Protein AF-A0A4C1WFG1-F1 (afdb_monomer_lite)

Organism: Eumeta variegata (NCBI:txid151549)

Secondary structure (DSSP, 8-state):
-HHHHHTT--TT-TTGGGS---HHHHHHHHHHHHHHHHHHHHHTHHHHT----HHHH-TTS----S-HHHHHHHHHHHH-HHHHHHHTT-HHHHTT-THHHHH-HHHHHHHHHH-----GGGSSS-----GGG-

Sequence (134 aa):
MKQNISRREFSQFPNLSQVECIDEYIHTYSQHLSALHDDFKTRFKDILTMDTPPWIINPFDETEVANVVLQEELLELSTNEELKVKFRKGYQTFWLQAEIPEKYPGLWEIARKFSIAFPRHTLSKGVLVPLQTF

Radius of gyration: 21.08 Å; chains: 1; bounding box: 49×27×56 Å

pLDDT: mean 78.12, std 17.23, range [31.72, 94.81]

Structure (mmCIF, N/CA/C/O backbone):
data_AF-A0A4C1WFG1-F1
#
_entry.id   AF-A0A4C1WFG1-F1
#
loop_
_atom_site.group_PDB
_atom_site.id
_atom_site.type_symbol
_atom_site.label_atom_id
_atom_site.label_alt_id
_atom_site.label_comp_id
_atom_site.label_asym_id
_atom_site.label_entity_id
_atom_site.label_seq_id
_atom_site.pdbx_PDB_ins_code
_atom_site.Cartn_x
_atom_site.Cartn_y
_atom_site.Cartn_z
_atom_site.occupancy
_atom_site.B_iso_or_equiv
_atom_site.auth_seq_id
_atom_site.auth_comp_id
_atom_site.auth_asym_id
_atom_site.auth_atom_id
_atom_site.pdbx_PDB_model_num
ATOM 1 N N . MET A 1 1 ? 18.632 3.763 -16.286 1.00 58.91 1 MET A N 1
ATOM 2 C CA . MET A 1 1 ? 18.880 2.642 -17.224 1.00 58.91 1 MET A CA 1
ATOM 3 C C . MET A 1 1 ? 19.520 3.106 -18.539 1.00 58.91 1 MET A C 1
ATOM 5 O O . MET A 1 1 ? 20.640 2.698 -18.809 1.00 58.91 1 MET A O 1
ATOM 9 N N . LYS A 1 2 ? 18.893 4.013 -19.309 1.00 62.69 2 LYS A N 1
ATOM 10 C CA . LYS A 1 2 ? 19.434 4.547 -20.582 1.00 62.69 2 LYS A CA 1
ATOM 11 C C . LYS A 1 2 ? 20.857 5.126 -20.483 1.00 62.69 2 LYS A C 1
ATOM 13 O O . LYS A 1 2 ? 21.706 4.777 -21.291 1.00 62.69 2 LYS A O 1
ATOM 18 N N . GLN A 1 3 ? 21.135 5.962 -19.476 1.00 64.88 3 GLN A N 1
ATOM 19 C CA . GLN A 1 3 ? 22.464 6.571 -19.303 1.00 64.88 3 GLN A CA 1
ATOM 20 C C . GLN A 1 3 ? 23.573 5.537 -19.054 1.00 64.88 3 GLN A C 1
ATOM 22 O O . GLN A 1 3 ? 24.681 5.715 -19.546 1.00 64.88 3 GLN A O 1
ATOM 27 N N . ASN A 1 4 ? 23.264 4.449 -18.348 1.00 68.44 4 ASN A N 1
ATOM 28 C CA . ASN A 1 4 ? 24.234 3.409 -18.008 1.00 68.44 4 ASN A CA 1
ATOM 29 C C . ASN A 1 4 ? 24.595 2.594 -19.259 1.00 68.44 4 ASN A C 1
ATOM 31 O O . ASN A 1 4 ? 25.768 2.399 -19.551 1.00 68.44 4 ASN A O 1
ATOM 35 N N . ILE A 1 5 ? 23.599 2.225 -20.072 1.00 69.25 5 ILE A N 1
ATOM 36 C CA . ILE A 1 5 ? 23.814 1.520 -21.347 1.00 69.25 5 ILE A CA 1
ATOM 37 C C . ILE A 1 5 ? 24.631 2.383 -22.323 1.00 69.25 5 ILE A C 1
ATOM 39 O O . ILE A 1 5 ? 25.581 1.891 -22.926 1.00 69.25 5 ILE A O 1
ATOM 43 N N . SER A 1 6 ? 24.334 3.684 -22.426 1.00 67.44 6 SER A N 1
ATOM 44 C CA . SER A 1 6 ? 25.120 4.615 -23.253 1.00 67.44 6 SER A CA 1
ATOM 45 C C . SER A 1 6 ? 26.566 4.794 -22.771 1.00 67.44 6 SER A C 1
ATOM 47 O O . SER A 1 6 ? 27.433 5.129 -23.570 1.00 67.44 6 SER A O 1
ATOM 49 N N . ARG A 1 7 ? 26.838 4.562 -21.481 1.00 74.44 7 ARG A N 1
ATOM 50 C CA . ARG A 1 7 ? 28.185 4.576 -20.881 1.00 74.44 7 ARG A CA 1
ATOM 51 C C . ARG A 1 7 ? 28.873 3.206 -20.894 1.00 74.44 7 ARG A C 1
ATOM 53 O O . ARG A 1 7 ? 29.963 3.083 -20.348 1.00 74.44 7 ARG A O 1
ATOM 60 N N . ARG A 1 8 ? 28.256 2.186 -21.509 1.00 70.88 8 ARG A N 1
ATOM 61 C CA . ARG A 1 8 ? 28.699 0.776 -21.482 1.00 70.88 8 ARG A CA 1
ATOM 62 C C . ARG A 1 8 ? 28.783 0.182 -20.065 1.00 70.88 8 ARG A C 1
ATOM 64 O O . ARG A 1 8 ? 29.514 -0.770 -19.808 1.00 70.88 8 ARG A O 1
ATOM 71 N N . GLU A 1 9 ? 27.995 0.719 -19.138 1.00 74.56 9 GLU A N 1
ATOM 72 C CA . GLU A 1 9 ? 27.847 0.211 -17.777 1.00 74.56 9 GLU A CA 1
ATOM 73 C C . GLU A 1 9 ? 26.749 -0.866 -17.747 1.00 74.56 9 GLU A C 1
ATOM 75 O O . GLU A 1 9 ? 25.562 -0.587 -17.556 1.00 74.56 9 GLU A O 1
ATOM 80 N N . PHE A 1 10 ? 27.152 -2.123 -17.945 1.00 74.12 10 PHE A N 1
ATOM 81 C CA . PHE A 1 10 ? 26.246 -3.276 -18.054 1.00 74.12 10 PHE A CA 1
ATOM 82 C C . PHE A 1 10 ? 26.077 -4.069 -16.750 1.00 74.12 10 PHE A C 1
ATOM 84 O O . PHE A 1 10 ? 25.686 -5.231 -16.784 1.00 74.12 10 PHE A O 1
ATOM 91 N N . SER A 1 11 ? 26.334 -3.467 -15.585 1.00 73.75 11 SER A N 1
ATOM 92 C CA . SER A 1 11 ? 26.222 -4.155 -14.283 1.00 73.75 11 SER A CA 1
ATOM 93 C C . SER A 1 11 ? 24.829 -4.746 -14.017 1.00 73.75 11 SER A C 1
ATOM 95 O O . SER A 1 11 ? 24.705 -5.744 -13.315 1.00 73.75 11 SER A O 1
ATOM 97 N N . GLN A 1 12 ? 23.787 -4.165 -14.617 1.00 70.06 12 GLN A N 1
ATOM 98 C CA . GLN A 1 12 ? 22.399 -4.644 -14.555 1.00 70.06 12 GLN A CA 1
ATOM 99 C C . GLN A 1 12 ? 22.071 -5.712 -15.616 1.00 70.06 12 GLN A C 1
ATOM 101 O O . GLN A 1 12 ? 21.018 -6.341 -15.551 1.00 70.06 12 GLN A O 1
ATOM 106 N N . PHE A 1 13 ? 22.956 -5.918 -16.594 1.00 71.88 13 PHE A N 1
ATOM 107 C CA . PHE A 1 13 ? 22.760 -6.789 -17.751 1.00 71.88 13 PHE A CA 1
ATOM 108 C C . PHE A 1 13 ? 23.993 -7.685 -17.972 1.00 71.88 13 PHE A C 1
ATOM 110 O O . PHE A 1 13 ? 24.754 -7.467 -18.916 1.00 71.88 13 PHE A O 1
ATOM 117 N N . PRO A 1 14 ? 24.194 -8.726 -17.143 1.00 71.12 14 PRO A N 1
ATOM 118 C CA . PRO A 1 14 ? 25.384 -9.587 -17.194 1.00 71.12 14 PRO A CA 1
ATOM 119 C C . PRO A 1 14 ? 25.554 -10.362 -18.512 1.00 71.12 14 PRO A C 1
ATOM 121 O O . PRO A 1 14 ? 26.634 -10.875 -18.789 1.00 71.12 14 PRO A O 1
ATOM 124 N N . ASN A 1 15 ? 24.504 -10.441 -19.335 1.00 73.62 15 ASN A N 1
ATOM 125 C CA . ASN A 1 15 ? 24.579 -11.008 -20.682 1.00 73.62 15 ASN A CA 1
ATOM 126 C C . ASN A 1 15 ? 25.127 -10.000 -21.707 1.00 73.62 15 ASN A C 1
ATOM 128 O O . ASN A 1 15 ? 25.776 -10.402 -22.664 1.00 73.62 15 ASN A O 1
ATOM 132 N N . LEU A 1 16 ? 24.903 -8.693 -21.508 1.00 69.94 16 LEU A N 1
ATOM 133 C CA . LEU A 1 16 ? 25.410 -7.643 -22.402 1.00 69.94 16 LEU A CA 1
ATOM 134 C C . LEU A 1 16 ? 26.901 -7.365 -22.188 1.00 69.94 16 LEU A C 1
ATOM 136 O O . LEU A 1 16 ? 27.564 -6.899 -23.105 1.00 69.94 16 LEU A O 1
ATOM 140 N N . SER A 1 17 ? 27.451 -7.685 -21.013 1.00 68.44 17 SER A N 1
ATOM 141 C CA . SER A 1 17 ? 28.891 -7.567 -20.751 1.00 68.44 17 SER A CA 1
ATOM 142 C C . SER A 1 17 ? 29.739 -8.643 -21.442 1.00 68.44 17 SER A C 1
ATOM 144 O O . SER A 1 17 ? 30.959 -8.514 -21.467 1.00 68.44 17 SER A O 1
ATOM 146 N N . GLN A 1 18 ? 29.117 -9.699 -21.979 1.00 71.69 18 GLN A N 1
ATOM 147 C CA . GLN A 1 18 ? 29.797 -10.834 -22.621 1.00 71.69 18 GLN A CA 1
ATOM 148 C C . GLN A 1 18 ? 29.768 -10.771 -24.154 1.00 71.69 18 GLN A C 1
ATOM 150 O O . GLN A 1 18 ? 30.392 -11.600 -24.811 1.00 71.69 18 GLN A O 1
ATOM 155 N N . VAL A 1 19 ? 29.036 -9.814 -24.727 1.00 69.81 19 VAL A N 1
ATOM 156 C CA . VAL A 1 19 ? 28.825 -9.698 -26.173 1.00 69.81 19 VAL A CA 1
ATOM 157 C C . VAL A 1 19 ? 29.534 -8.453 -26.686 1.00 69.81 19 VAL A C 1
ATOM 159 O O . VAL A 1 19 ? 29.421 -7.377 -26.099 1.00 69.81 19 VAL A O 1
ATOM 162 N N . GLU A 1 20 ? 30.247 -8.586 -27.804 1.00 70.38 20 GLU A N 1
ATOM 163 C CA . GLU A 1 20 ? 30.835 -7.446 -28.503 1.00 70.38 20 GLU A CA 1
ATOM 164 C C . GLU A 1 20 ? 29.703 -6.604 -29.107 1.00 70.38 20 GLU A C 1
ATOM 166 O O . GLU A 1 20 ? 29.078 -6.951 -30.109 1.00 70.38 20 GLU A O 1
ATOM 171 N N . CYS A 1 21 ? 29.346 -5.536 -28.401 1.00 66.62 21 CYS A N 1
ATOM 172 C CA . CYS A 1 21 ? 28.153 -4.759 -28.690 1.00 66.62 21 CYS A CA 1
ATOM 173 C C . CYS A 1 21 ? 28.521 -3.575 -29.594 1.00 66.62 21 CYS A C 1
ATOM 175 O O . CYS A 1 21 ? 29.268 -2.682 -29.189 1.00 66.62 21 CYS A O 1
ATOM 177 N N . ILE A 1 22 ? 28.008 -3.576 -30.826 1.00 76.69 22 ILE A N 1
ATOM 178 C CA . ILE A 1 22 ? 28.176 -2.466 -31.774 1.00 76.69 22 ILE A CA 1
ATOM 179 C C . ILE A 1 22 ? 27.230 -1.331 -31.365 1.00 76.69 22 ILE A C 1
ATOM 181 O O . ILE A 1 22 ? 26.085 -1.583 -30.980 1.00 76.69 22 ILE A O 1
ATOM 185 N N . ASP A 1 23 ? 27.695 -0.082 -31.456 1.00 76.38 23 ASP A N 1
ATOM 186 C CA . ASP A 1 23 ? 26.966 1.098 -30.965 1.00 76.38 23 ASP A CA 1
ATOM 187 C C . ASP A 1 23 ? 25.556 1.243 -31.573 1.00 76.38 23 ASP A C 1
ATOM 189 O O . ASP A 1 23 ? 24.635 1.699 -30.894 1.00 76.38 23 ASP A O 1
ATOM 193 N N . GLU A 1 24 ? 25.353 0.788 -32.814 1.00 79.38 24 GLU A N 1
ATOM 194 C CA . GLU A 1 24 ? 24.042 0.757 -33.477 1.00 79.38 24 GLU A CA 1
ATOM 195 C C . GLU A 1 24 ? 23.043 -0.159 -32.749 1.00 79.38 24 GLU A C 1
ATOM 197 O O . GLU A 1 24 ? 21.937 0.268 -32.413 1.00 79.38 24 GLU A O 1
ATOM 202 N N . TYR A 1 25 ? 23.448 -1.383 -32.394 1.00 79.88 25 TYR A N 1
ATOM 203 C CA . TYR A 1 25 ? 22.596 -2.311 -31.644 1.00 79.88 25 TYR A CA 1
ATOM 204 C C . TYR A 1 25 ? 22.320 -1.819 -30.222 1.00 79.88 25 TYR A C 1
ATOM 206 O O . TYR A 1 25 ? 21.201 -1.962 -29.725 1.00 79.88 25 TYR A O 1
ATOM 214 N N . ILE A 1 26 ? 23.309 -1.187 -29.578 1.00 77.94 26 ILE A N 1
ATOM 215 C CA . ILE A 1 26 ? 23.132 -0.552 -28.265 1.00 77.94 26 ILE A CA 1
ATOM 216 C C . ILE A 1 26 ? 22.065 0.547 -28.347 1.00 77.94 26 ILE A C 1
ATOM 218 O O . ILE A 1 26 ? 21.223 0.674 -27.448 1.00 77.94 26 ILE A O 1
ATOM 222 N N . HIS A 1 27 ? 22.084 1.337 -29.422 1.00 80.81 27 HIS A N 1
ATOM 223 C CA . HIS A 1 27 ? 21.117 2.402 -29.642 1.00 80.81 27 HIS A CA 1
ATOM 224 C C . HIS A 1 27 ? 19.701 1.849 -29.829 1.00 80.81 27 HIS A C 1
ATOM 226 O O . HIS A 1 27 ? 18.795 2.255 -29.098 1.00 80.81 27 HIS A O 1
ATOM 232 N N . THR A 1 28 ? 19.517 0.881 -30.729 1.00 84.62 28 THR A N 1
ATOM 233 C CA . THR A 1 28 ? 18.220 0.228 -30.973 1.00 84.62 28 THR A CA 1
ATOM 234 C C . THR A 1 28 ? 17.676 -0.432 -29.706 1.00 84.62 28 THR A C 1
ATOM 236 O O . THR A 1 28 ? 16.518 -0.233 -29.338 1.00 84.62 28 THR A O 1
ATOM 239 N N . TYR A 1 29 ? 18.520 -1.149 -28.961 1.00 81.88 29 TYR A N 1
ATOM 240 C CA . TYR A 1 29 ? 18.131 -1.762 -27.691 1.00 81.88 29 TYR A CA 1
ATOM 241 C C . TYR A 1 29 ? 17.704 -0.717 -26.649 1.00 81.88 29 TYR A C 1
ATOM 243 O O . TYR A 1 29 ? 16.677 -0.868 -25.985 1.00 81.88 29 TYR A O 1
ATOM 251 N N . SER A 1 30 ? 18.439 0.394 -26.546 1.00 81.19 30 SER A N 1
ATOM 252 C CA . SER A 1 30 ? 18.092 1.501 -25.646 1.00 81.19 30 SER A CA 1
ATOM 253 C C . SER A 1 30 ? 16.760 2.159 -26.014 1.00 81.19 30 SER A C 1
ATOM 255 O O . SER A 1 30 ? 15.995 2.539 -25.123 1.00 81.19 30 SER A O 1
ATOM 257 N N . GLN A 1 31 ? 16.469 2.296 -27.310 1.00 86.94 31 GLN A N 1
ATOM 258 C CA . GLN A 1 31 ? 15.185 2.800 -27.796 1.00 86.94 31 GLN A CA 1
ATOM 259 C C . GLN A 1 31 ? 14.043 1.850 -27.424 1.00 86.94 31 GLN A C 1
ATOM 261 O O . GLN A 1 31 ? 13.045 2.305 -26.871 1.00 86.94 31 GLN A O 1
ATO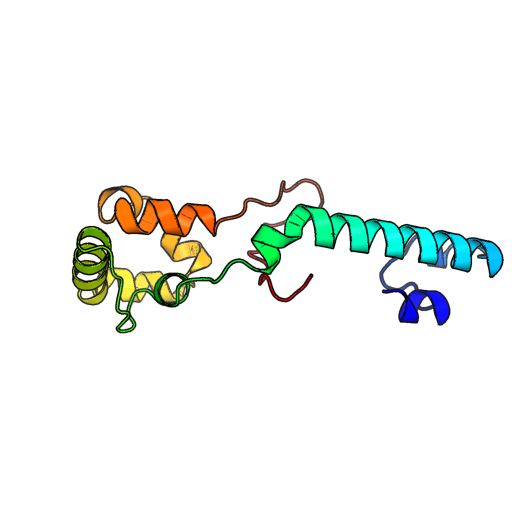M 266 N N . HIS A 1 32 ? 14.207 0.541 -27.638 1.00 87.69 32 HIS A N 1
ATOM 267 C CA . HIS A 1 32 ? 13.199 -0.451 -27.256 1.00 87.69 32 HIS A CA 1
ATOM 268 C C . HIS A 1 32 ? 12.933 -0.469 -25.753 1.00 87.69 32 HIS A C 1
ATOM 270 O O . HIS A 1 32 ? 11.775 -0.474 -25.346 1.00 87.69 32 HIS A O 1
ATOM 276 N N . LEU A 1 33 ? 13.978 -0.417 -24.923 1.00 86.19 33 LEU A N 1
ATOM 277 C CA . LEU A 1 33 ? 13.810 -0.318 -23.474 1.00 86.19 33 LEU A CA 1
ATOM 278 C C . LEU A 1 33 ? 13.088 0.965 -23.060 1.00 86.19 33 LEU A C 1
ATOM 280 O O . LEU A 1 33 ? 12.304 0.936 -22.117 1.00 86.19 33 LEU A O 1
ATOM 284 N N . SER A 1 34 ? 13.336 2.075 -23.758 1.00 86.81 34 SER A N 1
ATOM 285 C CA . SER A 1 34 ? 12.641 3.339 -23.490 1.00 86.81 34 SER A CA 1
ATOM 286 C C . SER A 1 34 ? 11.157 3.228 -23.846 1.00 86.81 34 SER A C 1
ATOM 288 O O . SER A 1 34 ? 10.313 3.528 -23.012 1.00 86.81 34 SER A O 1
ATOM 290 N N . ALA A 1 35 ? 10.837 2.704 -25.033 1.00 90.50 35 ALA A N 1
ATOM 291 C CA . ALA A 1 35 ? 9.457 2.487 -25.461 1.00 90.50 35 ALA A CA 1
ATOM 292 C C . ALA A 1 35 ? 8.712 1.513 -24.535 1.00 90.50 35 ALA A C 1
ATOM 294 O O . ALA A 1 35 ? 7.561 1.755 -24.182 1.00 90.50 35 ALA A O 1
ATOM 295 N N . LEU A 1 36 ? 9.380 0.441 -24.099 1.00 90.06 36 LEU A N 1
ATOM 296 C CA . LEU A 1 36 ? 8.830 -0.502 -23.132 1.00 90.06 36 LEU A CA 1
ATOM 297 C C . LEU A 1 36 ? 8.549 0.194 -21.802 1.00 90.06 36 LEU A C 1
ATOM 299 O O . LEU A 1 36 ? 7.451 0.098 -21.275 1.00 90.06 36 LEU A O 1
ATOM 303 N N . HIS A 1 37 ? 9.519 0.928 -21.267 1.00 86.50 37 HIS A N 1
ATOM 304 C CA . HIS A 1 37 ? 9.347 1.674 -20.028 1.00 86.50 37 HIS A CA 1
ATOM 305 C C . HIS A 1 37 ? 8.186 2.681 -20.108 1.00 86.50 37 HIS A C 1
ATOM 307 O O . HIS A 1 37 ? 7.405 2.786 -19.164 1.00 86.50 37 HIS A O 1
ATOM 313 N N . ASP A 1 38 ? 8.027 3.375 -21.233 1.00 90.00 38 ASP A N 1
ATOM 314 C CA . ASP A 1 38 ? 6.935 4.330 -21.434 1.00 90.00 38 ASP A CA 1
ATOM 315 C C . ASP A 1 38 ? 5.569 3.629 -21.560 1.00 90.00 38 ASP A C 1
ATOM 317 O O . ASP A 1 38 ? 4.573 4.107 -21.009 1.00 90.00 38 ASP A O 1
ATOM 321 N N . ASP A 1 39 ? 5.517 2.458 -22.201 1.00 92.69 39 ASP A N 1
ATOM 322 C CA . ASP A 1 39 ? 4.331 1.591 -22.225 1.00 92.69 39 ASP A CA 1
ATOM 323 C C . ASP A 1 39 ? 3.980 1.092 -20.813 1.00 92.69 39 ASP A C 1
ATOM 325 O O . ASP A 1 39 ? 2.824 1.187 -20.403 1.00 92.69 39 ASP A O 1
ATOM 329 N N . PHE A 1 40 ? 4.964 0.670 -20.010 1.00 88.00 40 PHE A N 1
ATOM 330 C CA . PHE A 1 40 ? 4.756 0.303 -18.602 1.00 88.00 40 PHE A CA 1
ATOM 331 C C . PHE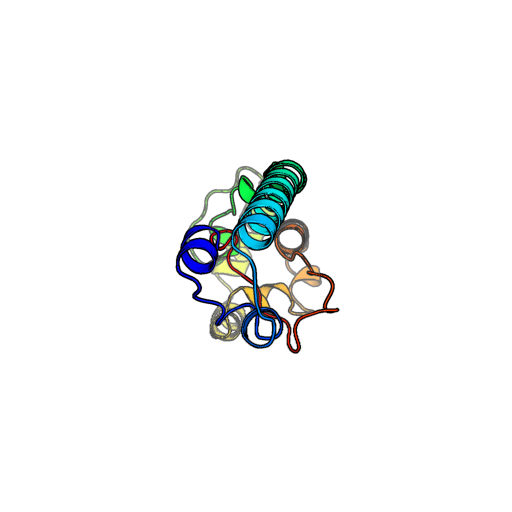 A 1 40 ? 4.217 1.482 -17.786 1.00 88.00 40 PHE A C 1
ATOM 333 O O . PHE A 1 40 ? 3.223 1.333 -17.076 1.00 88.00 40 PHE A O 1
ATOM 340 N N . LYS A 1 41 ? 4.815 2.669 -17.920 1.00 86.62 41 LYS A N 1
ATOM 341 C CA . LYS A 1 41 ? 4.328 3.882 -17.247 1.00 86.62 41 LYS A CA 1
ATOM 342 C C . LYS A 1 41 ? 2.902 4.226 -17.637 1.00 86.62 41 LYS A C 1
ATOM 344 O O . LYS A 1 41 ? 2.130 4.654 -16.788 1.00 86.62 41 LYS A O 1
ATOM 349 N N . THR A 1 42 ? 2.549 4.025 -18.902 1.00 90.94 42 THR A N 1
ATOM 350 C CA . THR A 1 42 ? 1.200 4.290 -19.402 1.00 90.94 42 THR A CA 1
ATOM 351 C C . THR A 1 42 ? 0.203 3.264 -18.866 1.00 90.94 42 THR A C 1
ATOM 353 O O . THR A 1 42 ? -0.838 3.647 -18.341 1.00 90.94 42 THR A O 1
ATOM 356 N N . ARG A 1 43 ? 0.528 1.967 -18.934 1.00 89.25 43 ARG A N 1
ATOM 357 C CA . ARG A 1 43 ? -0.350 0.874 -18.481 1.00 89.25 43 ARG A CA 1
ATOM 358 C C . ARG A 1 43 ? -0.568 0.857 -16.975 1.00 89.25 43 ARG A C 1
ATOM 360 O O . ARG A 1 43 ? -1.648 0.496 -16.528 1.00 89.25 43 ARG A O 1
ATOM 367 N N . PHE A 1 44 ? 0.449 1.232 -16.204 1.00 84.12 44 PHE A N 1
ATOM 368 C CA . PHE A 1 44 ? 0.397 1.240 -14.742 1.00 84.12 44 PHE A CA 1
ATOM 369 C C . PHE A 1 44 ? 0.254 2.644 -14.161 1.00 84.12 44 PHE A C 1
ATOM 371 O O . PHE A 1 44 ? 0.448 2.824 -12.961 1.00 84.12 44 PHE A O 1
ATOM 378 N N . LYS A 1 45 ? -0.114 3.635 -14.984 1.00 86.50 45 LYS A N 1
ATOM 379 C CA . LYS A 1 45 ? -0.271 5.025 -14.552 1.00 86.50 45 LYS A CA 1
ATOM 380 C C . LYS A 1 45 ? -1.163 5.133 -13.322 1.00 86.50 45 LYS A C 1
ATOM 382 O O . LYS A 1 45 ? -0.763 5.778 -12.364 1.00 86.50 45 LYS A O 1
ATOM 387 N N . ASP A 1 46 ? -2.299 4.441 -13.324 1.00 83.00 46 ASP A N 1
ATOM 388 C CA . ASP A 1 46 ? -3.271 4.486 -12.228 1.00 83.00 46 ASP A CA 1
ATOM 389 C C . ASP A 1 46 ? -2.668 4.018 -10.897 1.00 83.00 46 ASP A C 1
ATOM 391 O O . ASP A 1 46 ? -2.946 4.606 -9.857 1.00 83.00 46 ASP A O 1
ATOM 395 N N . ILE A 1 47 ? -1.791 3.008 -10.937 1.00 81.81 47 ILE A N 1
ATOM 396 C CA . ILE A 1 47 ? -1.063 2.495 -9.768 1.00 81.81 47 ILE A CA 1
ATOM 397 C C . ILE A 1 47 ? 0.027 3.481 -9.335 1.00 81.81 47 ILE A C 1
ATOM 399 O O . ILE A 1 47 ? 0.194 3.730 -8.144 1.00 81.81 47 ILE A O 1
ATOM 403 N N . LEU A 1 48 ? 0.759 4.057 -10.293 1.00 78.81 48 LEU A N 1
ATOM 404 C CA . LEU A 1 48 ? 1.821 5.034 -10.030 1.00 78.81 48 LEU A CA 1
ATOM 405 C C . LEU A 1 48 ? 1.279 6.349 -9.456 1.00 78.81 48 LEU A C 1
ATOM 407 O O . LEU A 1 48 ? 1.976 7.021 -8.702 1.00 78.81 48 LEU A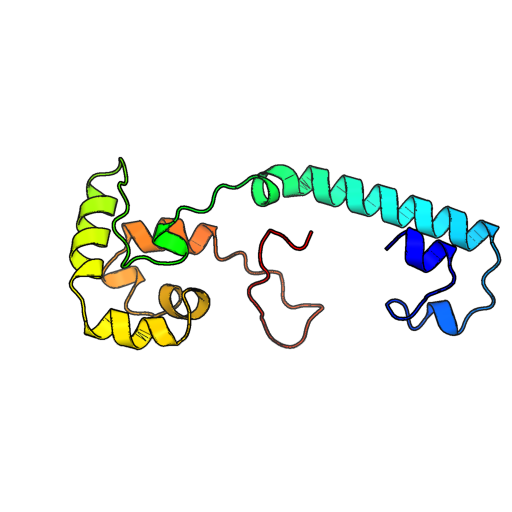 O 1
ATOM 411 N N . THR A 1 49 ? 0.050 6.722 -9.812 1.00 81.94 49 THR A N 1
ATOM 412 C CA . THR A 1 49 ? -0.632 7.924 -9.314 1.00 81.94 49 THR A CA 1
ATOM 413 C C . THR A 1 49 ? -1.586 7.639 -8.158 1.00 81.94 49 THR A C 1
ATOM 415 O O . THR A 1 49 ? -2.322 8.535 -7.751 1.00 81.94 49 THR A O 1
ATOM 418 N N . MET A 1 50 ? -1.624 6.404 -7.654 1.00 82.69 50 MET A N 1
ATOM 419 C CA . MET A 1 50 ? -2.510 6.032 -6.561 1.00 82.69 50 MET A CA 1
ATOM 420 C C . MET A 1 50 ? -2.033 6.689 -5.266 1.00 82.69 50 MET A C 1
ATOM 422 O O . MET A 1 50 ? -0.928 6.418 -4.792 1.00 82.69 50 MET A O 1
ATOM 426 N N . ASP A 1 51 ? -2.882 7.531 -4.680 1.00 83.38 51 ASP A N 1
ATOM 427 C CA . ASP A 1 51 ? -2.603 8.100 -3.369 1.00 83.38 51 ASP A CA 1
ATOM 428 C C . ASP A 1 51 ? -2.796 7.024 -2.299 1.00 83.38 51 ASP A C 1
ATOM 430 O O . ASP A 1 51 ? -3.823 6.340 -2.260 1.00 83.38 51 ASP A O 1
ATOM 434 N N . THR A 1 52 ? -1.774 6.829 -1.471 1.00 83.50 52 THR A N 1
ATOM 435 C CA . THR A 1 52 ? -1.815 5.836 -0.398 1.00 83.50 52 THR A CA 1
ATOM 436 C C . THR A 1 52 ? -2.299 6.534 0.863 1.00 83.50 52 THR A C 1
ATOM 438 O O . THR A 1 52 ? -1.578 7.393 1.371 1.00 83.50 52 THR A O 1
ATOM 441 N N . PRO A 1 53 ? -3.480 6.173 1.401 1.00 87.19 53 PRO A N 1
ATOM 442 C CA . PRO A 1 53 ? -3.973 6.784 2.623 1.00 87.19 53 PRO A CA 1
ATOM 443 C C . PRO A 1 53 ? -2.942 6.654 3.755 1.00 87.19 53 PRO A C 1
ATOM 445 O O . PRO A 1 53 ? -2.389 5.564 3.926 1.00 87.19 53 PRO A O 1
ATOM 448 N N . PRO A 1 54 ? -2.697 7.704 4.562 1.00 88.31 54 PRO A N 1
ATOM 449 C CA . PRO A 1 54 ? -1.678 7.673 5.617 1.00 88.31 54 PRO A CA 1
ATOM 450 C C . PRO A 1 54 ? -1.842 6.496 6.584 1.00 88.31 54 PRO A C 1
ATOM 452 O O . PRO A 1 54 ? -0.865 5.841 6.953 1.00 88.31 54 PRO A O 1
ATOM 455 N N . TRP A 1 55 ? -3.093 6.149 6.892 1.00 90.88 55 TRP A N 1
ATOM 456 C CA . TRP A 1 55 ? -3.436 5.041 7.773 1.00 90.88 55 TRP A CA 1
ATOM 457 C C . TRP A 1 55 ? -3.020 3.661 7.227 1.00 90.88 55 TRP A C 1
ATOM 459 O O . TRP A 1 55 ? -2.838 2.730 8.001 1.00 90.88 55 TRP A O 1
ATOM 469 N N . ILE A 1 56 ? -2.792 3.499 5.917 1.00 89.62 56 ILE A N 1
ATOM 470 C CA . ILE A 1 56 ? -2.228 2.257 5.355 1.00 89.62 56 ILE A CA 1
ATOM 471 C C . ILE A 1 56 ? -0.781 2.059 5.808 1.00 89.62 56 ILE A C 1
ATOM 473 O O . ILE A 1 56 ? -0.352 0.929 6.055 1.00 89.62 56 ILE A O 1
ATOM 477 N N . ILE A 1 57 ? -0.026 3.154 5.904 1.00 88.50 57 ILE A N 1
ATOM 478 C CA . ILE A 1 57 ? 1.380 3.139 6.312 1.00 88.50 57 ILE A CA 1
ATOM 479 C C . ILE A 1 57 ? 1.468 3.053 7.833 1.00 88.50 57 ILE A C 1
ATOM 481 O O . ILE A 1 57 ? 2.244 2.248 8.349 1.00 88.50 57 ILE A O 1
ATOM 485 N N . ASN A 1 58 ? 0.664 3.847 8.539 1.00 90.62 58 ASN A N 1
ATOM 486 C CA . ASN A 1 58 ? 0.568 3.809 9.990 1.00 90.62 58 ASN A CA 1
ATOM 487 C C . ASN A 1 58 ? -0.892 3.954 10.451 1.00 90.62 58 ASN A C 1
ATOM 489 O O . ASN A 1 58 ? -1.384 5.075 10.571 1.00 90.62 58 ASN A O 1
ATOM 493 N N . PRO A 1 59 ? -1.589 2.844 10.746 1.00 89.75 59 PRO A N 1
ATOM 494 C CA . PRO A 1 59 ? -2.998 2.888 11.132 1.00 89.75 59 PRO A CA 1
ATOM 495 C C . PRO A 1 59 ? -3.224 3.378 12.570 1.00 89.75 59 PRO A C 1
ATOM 497 O O . PRO A 1 59 ? -4.368 3.501 12.992 1.00 89.75 59 PRO A O 1
ATOM 500 N N . PHE A 1 60 ? -2.153 3.639 13.327 1.00 90.06 60 PHE A N 1
ATOM 501 C CA . PHE A 1 60 ? -2.223 4.131 14.704 1.00 90.06 60 PHE A CA 1
ATOM 502 C C . PHE A 1 60 ? -2.070 5.652 14.815 1.00 90.06 60 PHE A C 1
ATOM 504 O O . PHE A 1 60 ? -2.259 6.184 15.908 1.00 90.06 60 PHE A O 1
ATOM 511 N N . ASP A 1 61 ? -1.720 6.337 13.723 1.00 87.69 61 ASP A N 1
ATOM 512 C CA . ASP A 1 61 ? -1.693 7.800 13.689 1.00 87.69 61 ASP A CA 1
ATOM 513 C C . ASP A 1 61 ? -3.107 8.349 13.474 1.00 87.69 61 ASP A C 1
ATOM 515 O O . ASP A 1 61 ? -3.915 7.766 12.744 1.00 87.69 61 ASP A O 1
ATOM 519 N N . GLU A 1 62 ? -3.399 9.505 14.075 1.00 80.00 62 GLU A N 1
ATOM 520 C CA . GLU A 1 62 ? -4.667 10.203 13.859 1.00 80.00 62 GLU A CA 1
ATOM 521 C C . GLU A 1 62 ? -4.843 10.524 12.371 1.00 80.00 62 GLU A C 1
ATOM 523 O O . GLU A 1 62 ? -4.109 11.321 11.786 1.00 80.00 62 GLU A O 1
ATOM 528 N N . THR A 1 63 ? -5.828 9.872 11.753 1.00 83.44 63 THR A N 1
ATOM 529 C CA . THR A 1 63 ? -6.176 10.068 10.347 1.00 83.44 63 THR A CA 1
ATOM 530 C C . THR A 1 63 ? -7.680 10.248 10.224 1.00 83.44 63 THR A C 1
ATOM 532 O O . THR A 1 63 ? -8.452 9.375 10.618 1.00 83.44 63 THR A O 1
ATOM 535 N N . GLU A 1 64 ? -8.107 11.366 9.640 1.00 81.38 64 GLU A N 1
ATOM 536 C CA . GLU A 1 64 ? -9.514 11.580 9.314 1.00 81.38 64 GLU A CA 1
ATOM 537 C C . GLU A 1 64 ? -9.877 10.842 8.023 1.00 81.38 64 GLU A C 1
ATOM 539 O O . GLU A 1 64 ? -9.241 11.009 6.979 1.00 81.38 64 GLU A O 1
ATOM 544 N N . VAL A 1 65 ? -10.921 10.016 8.090 1.00 86.12 65 VAL A N 1
ATOM 545 C CA . VAL A 1 65 ? -11.456 9.279 6.945 1.00 86.12 65 VAL A CA 1
ATOM 546 C C . VAL A 1 65 ? -12.939 9.602 6.824 1.00 86.12 65 VAL A C 1
ATOM 548 O O . VAL A 1 65 ? -13.688 9.446 7.776 1.00 86.12 65 VAL A O 1
ATOM 551 N N . ALA A 1 66 ? -13.384 10.037 5.641 1.00 87.19 66 ALA A N 1
ATOM 552 C CA . ALA A 1 66 ? -14.772 10.465 5.422 1.00 87.19 66 ALA A CA 1
ATOM 553 C C . ALA A 1 66 ? -15.814 9.336 5.573 1.00 87.19 66 ALA A C 1
ATOM 555 O O . ALA A 1 66 ? -17.007 9.596 5.712 1.00 87.19 66 ALA A O 1
ATOM 556 N N . ASN A 1 67 ? -15.382 8.076 5.494 1.00 91.44 67 ASN A N 1
ATOM 557 C CA . ASN A 1 67 ? -16.247 6.921 5.682 1.00 91.44 67 ASN A CA 1
ATOM 558 C C . ASN A 1 67 ? -16.336 6.580 7.175 1.00 91.44 67 ASN A C 1
ATOM 560 O O . ASN A 1 67 ? -15.343 6.170 7.771 1.00 91.44 67 ASN A O 1
ATOM 564 N N . VAL A 1 68 ? -17.544 6.692 7.731 1.00 91.00 68 VAL A N 1
ATOM 565 C CA . VAL A 1 68 ? -17.834 6.466 9.156 1.00 91.00 68 VAL A CA 1
ATOM 566 C C . VAL A 1 68 ? -17.407 5.073 9.626 1.00 91.00 68 VAL A C 1
ATOM 568 O O . VAL A 1 68 ? -16.783 4.959 10.672 1.00 91.00 68 VAL A O 1
ATOM 571 N N . VAL A 1 69 ? -17.649 4.027 8.827 1.00 91.25 69 VAL A N 1
ATOM 572 C CA . VAL A 1 69 ? -17.273 2.646 9.186 1.00 91.25 69 VAL A CA 1
ATOM 573 C C . VAL A 1 69 ? -15.755 2.513 9.310 1.00 91.25 69 VAL A C 1
ATOM 575 O O . VAL A 1 69 ? -15.251 1.922 10.258 1.00 91.25 69 VAL A O 1
ATOM 578 N N . LEU A 1 70 ? -15.004 3.107 8.378 1.00 92.75 70 LEU A N 1
ATOM 579 C CA . LEU A 1 70 ? -13.539 3.077 8.430 1.00 92.75 70 LEU A CA 1
ATOM 580 C C . LEU A 1 70 ? -12.993 3.897 9.598 1.00 92.75 70 LEU A C 1
ATOM 582 O O . LEU A 1 70 ? -11.977 3.531 10.180 1.00 92.75 70 LEU A O 1
ATOM 586 N N . GLN A 1 71 ? -13.648 5.009 9.923 1.00 93.06 71 GLN A N 1
ATOM 587 C CA . GLN A 1 71 ? -13.259 5.854 11.042 1.00 93.06 71 GLN A CA 1
ATOM 588 C C . GLN A 1 71 ? -13.464 5.137 12.384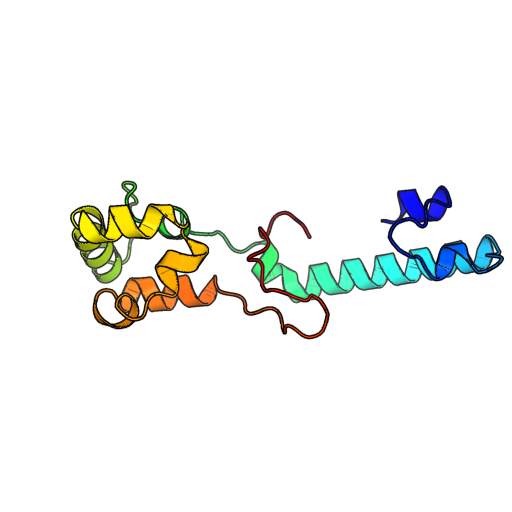 1.00 93.06 71 GLN A C 1
ATOM 590 O O . GLN A 1 71 ? -12.593 5.214 13.247 1.00 93.06 71 GLN A O 1
ATOM 595 N N . GLU A 1 72 ? -14.571 4.408 12.548 1.00 93.50 72 GLU A N 1
ATOM 596 C CA . GLU A 1 72 ? -14.830 3.571 13.727 1.00 93.50 72 GLU A CA 1
ATOM 597 C C . GLU A 1 72 ? -13.789 2.451 13.861 1.00 93.50 72 GLU A C 1
ATOM 599 O O . GLU A 1 72 ? -13.184 2.303 14.924 1.00 93.50 72 GLU A O 1
ATOM 604 N N . GLU A 1 73 ? -13.508 1.723 12.773 1.00 94.81 73 GLU A N 1
ATOM 605 C CA . GLU A 1 73 ? -12.491 0.665 12.769 1.00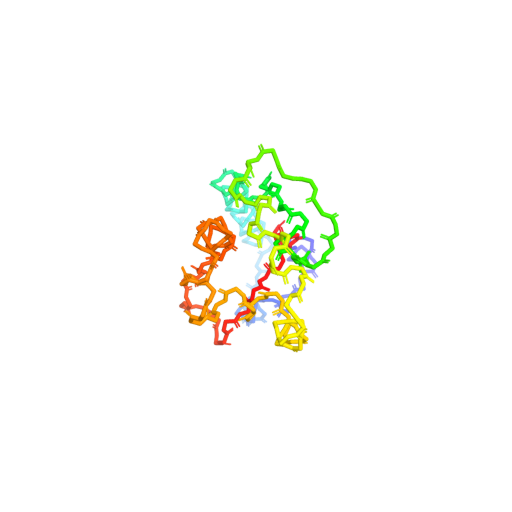 94.81 73 GLU A CA 1
ATOM 606 C C . GLU A 1 73 ? -11.084 1.210 13.079 1.00 94.81 73 GLU A C 1
ATOM 608 O O . GLU A 1 73 ? -10.334 0.584 13.829 1.00 94.81 73 GLU A O 1
ATOM 613 N N . LEU A 1 74 ? -10.713 2.385 12.547 1.00 94.19 74 LEU A N 1
ATOM 614 C CA . LEU A 1 74 ? -9.428 3.029 12.855 1.00 94.19 74 LEU A CA 1
ATOM 615 C C . LEU A 1 74 ? -9.340 3.448 14.316 1.00 94.19 74 LEU A C 1
ATOM 617 O O . LEU A 1 74 ? -8.294 3.270 14.938 1.00 94.19 74 LEU A O 1
ATOM 621 N N . LEU A 1 75 ? -10.426 3.983 14.875 1.00 92.56 75 LEU A N 1
ATOM 622 C CA . LEU A 1 75 ? -10.463 4.375 16.275 1.00 92.56 75 LEU A CA 1
ATOM 623 C C . LEU A 1 75 ? -10.281 3.154 17.182 1.00 92.56 75 LEU A C 1
ATOM 625 O O . LEU A 1 75 ? -9.428 3.182 18.069 1.00 92.56 75 LEU A O 1
ATOM 629 N N . GLU A 1 76 ? -11.007 2.065 16.926 1.00 93.81 76 GLU A N 1
ATOM 630 C CA . GLU A 1 76 ? -10.853 0.815 17.675 1.00 93.81 76 GLU A CA 1
ATOM 631 C C . GLU A 1 76 ? -9.419 0.276 17.559 1.00 93.81 76 GLU A C 1
ATOM 633 O O . GLU A 1 76 ? -8.753 0.030 18.572 1.00 93.81 76 GLU A O 1
ATOM 638 N N . LEU A 1 77 ? -8.894 0.187 16.335 1.00 93.12 77 LEU A N 1
ATOM 639 C CA . LEU A 1 77 ? -7.536 -0.277 16.072 1.00 93.12 77 LEU A CA 1
ATOM 640 C C . LEU A 1 77 ? -6.480 0.593 16.774 1.00 93.12 77 LEU A C 1
ATOM 642 O O . LEU A 1 77 ? -5.533 0.049 17.347 1.00 93.12 77 LEU A O 1
ATOM 646 N N . SER A 1 78 ? -6.657 1.919 16.807 1.00 90.81 78 SER A N 1
ATOM 647 C CA . SER A 1 78 ? -5.729 2.863 17.454 1.00 90.81 78 SER A CA 1
ATOM 648 C C . SER A 1 78 ? -5.580 2.627 18.964 1.00 90.81 78 SER A C 1
ATOM 650 O O . SER A 1 78 ? -4.519 2.885 19.544 1.00 90.81 78 SER A O 1
ATOM 652 N N . THR A 1 79 ? -6.619 2.081 19.601 1.00 90.69 79 THR A N 1
ATOM 653 C CA . THR A 1 79 ? -6.645 1.757 21.037 1.00 90.69 79 THR A CA 1
ATOM 654 C C . THR A 1 79 ? -6.124 0.354 21.354 1.00 90.69 79 THR A C 1
ATOM 656 O O . THR A 1 79 ? -5.912 0.009 22.517 1.00 90.69 79 THR A O 1
ATOM 659 N N . ASN A 1 80 ? -5.865 -0.463 20.331 1.00 92.38 80 ASN A N 1
ATOM 660 C CA . ASN A 1 80 ? -5.421 -1.836 20.497 1.00 92.38 80 ASN A CA 1
ATOM 661 C C . ASN A 1 80 ? -3.892 -1.931 20.667 1.00 92.38 80 ASN A C 1
ATOM 663 O O . ASN A 1 80 ? -3.125 -2.010 19.703 1.00 92.38 80 ASN A O 1
ATOM 667 N N . GLU A 1 81 ? -3.441 -1.973 21.922 1.00 90.94 81 GLU A N 1
ATOM 668 C CA . GLU A 1 81 ? -2.016 -2.073 22.269 1.00 90.94 81 GLU A CA 1
ATOM 669 C C . GLU A 1 81 ? -1.355 -3.383 21.804 1.00 90.94 81 GLU A C 1
ATOM 671 O O . GLU A 1 81 ? -0.173 -3.396 21.454 1.00 90.94 81 GLU A O 1
ATOM 676 N N . GLU A 1 82 ? -2.099 -4.491 21.731 1.00 92.00 82 GLU A N 1
ATOM 677 C CA . GLU A 1 82 ? -1.563 -5.766 21.235 1.00 92.00 82 GLU A CA 1
ATOM 678 C C . GLU A 1 82 ? -1.168 -5.651 19.754 1.00 92.00 82 GLU A C 1
ATOM 680 O O . GLU A 1 82 ? -0.079 -6.069 19.343 1.00 92.00 82 GLU A O 1
ATOM 685 N N . LEU A 1 83 ? -2.026 -5.017 18.952 1.00 91.31 83 LEU A N 1
ATOM 686 C CA . LEU A 1 83 ? -1.781 -4.780 17.533 1.00 91.31 83 LEU A CA 1
ATOM 687 C C . LEU A 1 83 ? -0.638 -3.787 17.299 1.00 91.31 83 LEU A C 1
ATOM 689 O O . LEU A 1 83 ? 0.149 -4.004 16.373 1.00 91.31 83 LEU A O 1
ATOM 693 N N . LYS A 1 84 ? -0.455 -2.777 18.164 1.00 90.94 84 LYS A N 1
ATOM 694 C CA . LYS A 1 84 ? 0.723 -1.883 18.120 1.00 90.94 84 LYS A CA 1
ATOM 695 C C . LYS A 1 84 ? 2.032 -2.649 18.273 1.00 90.94 84 LYS A C 1
ATOM 697 O O . LYS A 1 84 ? 3.020 -2.353 17.597 1.00 90.94 84 LYS A O 1
ATOM 702 N N . VAL A 1 85 ? 2.061 -3.669 19.133 1.00 90.06 85 VAL A N 1
ATOM 703 C CA . VAL A 1 85 ? 3.245 -4.527 19.283 1.00 90.06 85 VAL A CA 1
ATOM 704 C C . VAL A 1 85 ? 3.497 -5.330 18.005 1.00 90.06 85 VAL A C 1
ATOM 706 O O . VAL A 1 85 ? 4.640 -5.390 17.541 1.00 90.06 85 VAL A O 1
ATOM 709 N N . LYS A 1 86 ? 2.452 -5.902 17.392 1.00 88.38 86 LYS A N 1
ATOM 710 C CA . LYS A 1 86 ? 2.575 -6.667 16.135 1.00 88.38 86 LYS A CA 1
ATOM 711 C C . LYS A 1 86 ? 2.999 -5.784 14.956 1.00 88.38 86 LYS A C 1
ATOM 713 O O . LYS A 1 86 ? 3.789 -6.226 14.119 1.00 88.38 86 LYS A O 1
ATOM 718 N N . PHE A 1 87 ? 2.577 -4.520 14.942 1.00 89.94 87 PHE A N 1
ATOM 719 C CA . PHE A 1 87 ? 2.945 -3.533 13.925 1.00 89.94 87 PHE A CA 1
ATOM 720 C C . PHE A 1 87 ? 4.449 -3.238 13.851 1.00 89.94 87 PHE A C 1
ATOM 722 O O . PHE A 1 87 ? 4.939 -2.861 12.790 1.00 89.94 87 PHE A O 1
ATOM 729 N N . ARG A 1 88 ? 5.230 -3.501 14.911 1.00 86.81 88 ARG A N 1
ATOM 730 C CA . ARG A 1 88 ? 6.701 -3.331 14.891 1.00 86.81 88 ARG A CA 1
ATOM 731 C C . ARG A 1 88 ? 7.408 -4.142 13.799 1.00 86.81 88 ARG A C 1
ATOM 733 O O . ARG A 1 88 ? 8.545 -3.834 13.457 1.00 86.81 88 ARG A O 1
ATOM 740 N N . LYS A 1 89 ? 6.755 -5.171 13.248 1.00 84.88 89 LYS A N 1
ATOM 741 C CA . LYS A 1 89 ? 7.250 -5.951 12.101 1.00 84.88 89 LYS A CA 1
ATOM 742 C C . LYS A 1 89 ? 7.050 -5.247 10.746 1.00 84.88 89 LYS A C 1
ATOM 744 O O . LYS A 1 89 ? 7.530 -5.741 9.731 1.00 84.88 89 LYS A O 1
ATOM 749 N N . GLY A 1 90 ? 6.379 -4.095 10.736 1.00 85.75 90 GLY A N 1
ATOM 750 C CA . GLY A 1 90 ? 6.080 -3.273 9.568 1.00 85.75 90 GLY A CA 1
ATOM 751 C C . GLY A 1 90 ? 4.658 -3.476 9.037 1.00 85.75 90 GLY A C 1
ATOM 752 O O . GLY A 1 90 ? 4.116 -4.587 9.083 1.00 85.75 90 GLY A O 1
ATOM 753 N N . TYR A 1 91 ? 4.089 -2.407 8.461 1.00 84.50 91 TYR A N 1
ATOM 754 C CA . TYR A 1 91 ? 2.726 -2.359 7.900 1.00 84.50 91 TYR A CA 1
ATOM 755 C C . TYR A 1 91 ? 2.448 -3.487 6.892 1.00 84.50 91 TYR A C 1
ATOM 757 O O . TYR A 1 91 ? 1.370 -4.070 6.849 1.00 84.50 91 TYR A O 1
ATOM 765 N N . GLN A 1 92 ? 3.480 -3.855 6.137 1.00 80.44 92 GLN A N 1
ATOM 766 C CA . GLN A 1 92 ? 3.500 -4.918 5.138 1.00 80.44 92 GLN A CA 1
ATOM 767 C C . GLN A 1 92 ? 3.032 -6.269 5.689 1.00 80.44 92 GLN A C 1
ATOM 769 O O . GLN A 1 92 ? 2.196 -6.945 5.098 1.00 80.44 92 GLN A O 1
ATOM 774 N N . THR A 1 93 ? 3.577 -6.663 6.840 1.00 85.12 93 THR A N 1
ATOM 775 C CA . THR A 1 93 ? 3.200 -7.910 7.518 1.00 85.12 93 THR A CA 1
ATOM 776 C C . THR A 1 93 ? 1.961 -7.740 8.380 1.00 85.12 93 THR A C 1
ATOM 778 O O . THR A 1 93 ? 1.231 -8.705 8.577 1.00 85.12 93 THR A O 1
ATOM 781 N N . PHE A 1 94 ? 1.720 -6.519 8.864 1.00 90.56 94 PHE A N 1
ATOM 782 C CA . PHE A 1 94 ? 0.610 -6.195 9.744 1.00 90.56 94 PHE A CA 1
ATOM 783 C C . PHE A 1 94 ? -0.742 -6.452 9.075 1.00 90.56 94 PHE A C 1
ATOM 785 O O . PHE A 1 94 ? -1.559 -7.178 9.637 1.00 90.56 94 PHE A O 1
ATOM 792 N N . TRP A 1 95 ? -0.949 -5.924 7.864 1.00 90.00 95 TRP A N 1
ATOM 793 C CA . TRP A 1 95 ? -2.212 -6.085 7.139 1.00 90.00 95 TRP A CA 1
ATOM 794 C C . TRP A 1 95 ? -2.476 -7.534 6.712 1.00 90.00 95 TRP A C 1
ATOM 796 O O . TRP A 1 95 ? -3.625 -7.932 6.590 1.00 90.00 95 TRP A O 1
ATOM 806 N N . LEU A 1 96 ? -1.430 -8.350 6.540 1.00 86.69 96 LEU A N 1
ATOM 807 C CA . LEU A 1 96 ? -1.538 -9.758 6.131 1.00 86.69 96 LEU A CA 1
ATOM 808 C C . LEU A 1 96 ? -1.873 -10.722 7.284 1.00 86.69 96 LEU A C 1
ATOM 810 O O . LEU A 1 96 ? -1.906 -11.937 7.078 1.00 86.69 96 LEU A O 1
ATOM 814 N N . GLN A 1 97 ? -2.080 -10.220 8.503 1.00 88.69 97 GLN A N 1
ATOM 815 C CA . GLN A 1 97 ? -2.425 -11.055 9.652 1.00 88.69 97 GLN A CA 1
ATOM 816 C C . GLN A 1 97 ? -3.862 -11.576 9.544 1.00 88.69 97 GLN A C 1
ATOM 818 O O . GLN A 1 97 ? -4.776 -10.824 9.226 1.00 88.69 97 GLN A O 1
ATOM 823 N N . ALA A 1 98 ? -4.073 -12.852 9.883 1.00 88.69 98 ALA A N 1
ATOM 824 C CA . ALA A 1 98 ? -5.381 -13.507 9.770 1.00 88.69 98 ALA A CA 1
ATOM 825 C C . ALA A 1 98 ? -6.485 -12.854 10.625 1.00 88.69 98 ALA A C 1
ATOM 827 O O . ALA A 1 98 ? -7.653 -12.939 10.275 1.00 88.69 98 ALA A O 1
ATOM 828 N N . GLU A 1 99 ? -6.116 -12.173 11.712 1.00 90.94 99 GLU A N 1
ATOM 829 C CA . GLU A 1 99 ? -7.062 -11.485 12.601 1.00 90.94 99 GLU A CA 1
ATOM 830 C C . GLU A 1 99 ? -7.586 -10.151 12.041 1.00 90.94 99 GLU A C 1
ATOM 832 O O . GLU A 1 99 ? -8.612 -9.660 12.504 1.00 90.94 99 GLU A O 1
ATOM 837 N N . ILE A 1 100 ? -6.896 -9.549 11.064 1.00 91.19 100 ILE A N 1
ATOM 838 C CA . ILE A 1 100 ? -7.246 -8.224 10.532 1.00 91.19 100 ILE A CA 1
ATOM 839 C C . ILE A 1 100 ? -8.517 -8.264 9.668 1.00 91.19 100 ILE A C 1
ATOM 841 O O . ILE A 1 100 ? -9.402 -7.455 9.931 1.00 91.19 100 ILE A O 1
ATOM 845 N N . PRO A 1 101 ? -8.686 -9.205 8.714 1.00 91.94 101 PRO A N 1
ATOM 846 C CA . PRO A 1 101 ? -9.927 -9.329 7.946 1.00 91.94 101 PRO A CA 1
ATOM 847 C C . PRO A 1 101 ? -11.172 -9.601 8.796 1.00 91.94 101 PRO A C 1
ATOM 849 O O . PRO A 1 101 ? -12.270 -9.237 8.390 1.00 91.94 101 PRO A O 1
ATOM 852 N N . GLU A 1 102 ? -11.011 -10.267 9.944 1.00 92.38 102 GLU A N 1
ATOM 853 C CA . GLU A 1 102 ? -12.124 -10.616 10.835 1.00 92.38 102 GLU A CA 1
ATOM 854 C C . GLU A 1 102 ? -12.532 -9.446 11.737 1.00 92.38 102 GLU A C 1
ATOM 856 O O . GLU A 1 102 ? -13.723 -9.226 11.941 1.00 92.38 102 GLU A O 1
ATOM 861 N N . LYS A 1 103 ? -11.556 -8.701 12.277 1.00 93.19 103 LYS A N 1
ATOM 862 C CA . LYS A 1 103 ? -11.807 -7.593 13.214 1.00 93.19 103 LYS A CA 1
ATOM 863 C C . LYS A 1 103 ? -12.048 -6.250 12.524 1.00 93.19 103 LYS A C 1
ATOM 865 O O . LYS A 1 103 ? -12.838 -5.463 13.021 1.00 93.19 103 LYS A O 1
ATOM 870 N N . TYR A 1 104 ? -11.383 -6.000 11.396 1.00 94.50 104 TYR A N 1
ATOM 871 C CA . TYR A 1 104 ? -11.426 -4.721 10.675 1.00 94.50 104 TYR A CA 1
ATOM 872 C C . TYR A 1 104 ? -11.655 -4.952 9.172 1.00 94.50 104 TYR A C 1
ATOM 874 O O . TYR A 1 104 ? -10.758 -4.719 8.347 1.00 94.50 104 TYR A O 1
ATOM 882 N N . PRO A 1 105 ? -12.824 -5.499 8.791 1.00 93.69 105 PRO A N 1
ATOM 883 C CA . PRO A 1 105 ? -13.110 -5.868 7.410 1.00 93.69 105 PRO A CA 1
ATOM 884 C C . PRO A 1 105 ? -13.076 -4.665 6.455 1.00 93.69 105 PRO A C 1
ATOM 886 O O . PRO A 1 105 ? -12.608 -4.807 5.323 1.00 93.69 105 PRO A O 1
ATOM 889 N N . GLY A 1 106 ? -13.518 -3.478 6.885 1.00 93.25 106 GLY A N 1
ATOM 890 C CA . GLY A 1 106 ? -13.497 -2.268 6.065 1.00 93.25 106 GLY A CA 1
ATOM 891 C C . GLY A 1 106 ? -12.077 -1.801 5.740 1.00 93.25 106 GLY A C 1
ATOM 892 O O . GLY A 1 106 ? -11.747 -1.558 4.572 1.00 93.25 106 GLY A O 1
ATOM 893 N N . LEU A 1 107 ? -11.214 -1.725 6.755 1.00 92.50 107 LEU A N 1
ATOM 894 C CA . LEU A 1 107 ? -9.806 -1.364 6.598 1.00 92.50 107 LEU A CA 1
ATOM 895 C C . LEU A 1 107 ? -9.057 -2.396 5.763 1.00 92.50 107 LEU A C 1
ATOM 897 O O . LEU A 1 107 ? -8.305 -2.025 4.858 1.00 92.50 107 LEU A O 1
ATOM 901 N N . TRP A 1 108 ? -9.298 -3.685 6.006 1.00 92.12 108 TRP A N 1
ATOM 902 C CA . TRP A 1 108 ? -8.688 -4.761 5.233 1.00 92.12 108 TRP A CA 1
ATOM 903 C C . TRP A 1 108 ? -9.030 -4.680 3.743 1.00 92.12 108 TRP A C 1
ATOM 905 O O . TRP A 1 108 ? -8.138 -4.804 2.900 1.00 92.12 108 TRP A O 1
ATOM 915 N N . GLU A 1 109 ? -10.295 -4.438 3.393 1.00 90.50 109 GLU A N 1
ATOM 916 C CA . GLU A 1 109 ? -10.728 -4.375 1.993 1.00 90.50 109 GLU A CA 1
ATOM 917 C C . GLU A 1 109 ? -10.011 -3.282 1.196 1.00 90.50 109 GLU A C 1
ATOM 919 O O . GLU A 1 109 ? -9.732 -3.448 0.003 1.00 90.50 109 GLU A O 1
ATOM 924 N N . ILE A 1 110 ? -9.665 -2.173 1.846 1.00 88.75 110 ILE A N 1
ATOM 925 C CA . ILE A 1 110 ? -8.879 -1.114 1.218 1.00 88.75 110 ILE A CA 1
ATOM 926 C C . ILE A 1 110 ? -7.395 -1.475 1.241 1.00 88.75 110 ILE A C 1
ATOM 928 O O . ILE A 1 110 ? -6.753 -1.421 0.193 1.00 88.75 110 ILE A O 1
ATOM 932 N N . ALA A 1 111 ? -6.853 -1.922 2.376 1.00 88.44 111 ALA A N 1
ATOM 933 C CA . ALA A 1 111 ? -5.438 -2.269 2.505 1.00 88.44 111 ALA A CA 1
ATOM 934 C C . ALA A 1 111 ? -4.989 -3.384 1.553 1.00 88.44 111 ALA A C 1
ATOM 936 O O . ALA A 1 111 ? -3.889 -3.340 0.990 1.00 88.44 111 ALA A O 1
ATOM 937 N N . ARG A 1 112 ? -5.865 -4.350 1.274 1.00 85.88 112 ARG A N 1
ATOM 938 C CA . ARG A 1 112 ? -5.605 -5.412 0.302 1.00 85.88 112 ARG A CA 1
ATOM 939 C C . ARG A 1 112 ? -5.423 -4.877 -1.121 1.00 85.88 112 ARG A C 1
ATOM 941 O O . ARG A 1 112 ? -4.643 -5.454 -1.871 1.00 85.88 112 ARG A O 1
ATOM 948 N N . LYS A 1 113 ? -6.063 -3.765 -1.502 1.00 83.00 113 LYS A N 1
ATOM 949 C CA . LYS A 1 113 ? -5.872 -3.150 -2.835 1.00 83.00 113 LYS A CA 1
ATOM 950 C C . LYS A 1 113 ? -4.461 -2.589 -3.013 1.00 83.00 113 LYS A C 1
ATOM 952 O O . LYS A 1 113 ? -3.920 -2.638 -4.112 1.00 83.00 113 LYS A O 1
ATOM 957 N N . PHE A 1 114 ? -3.848 -2.128 -1.923 1.00 79.44 114 PHE A N 1
ATOM 958 C CA . PHE A 1 114 ? -2.447 -1.693 -1.889 1.00 79.44 114 PHE A CA 1
ATOM 959 C C . PHE A 1 114 ? -1.465 -2.868 -1.786 1.00 79.44 114 PHE A C 1
ATOM 961 O O . PHE A 1 114 ? -0.272 -2.720 -2.045 1.00 79.44 114 PHE A O 1
ATOM 968 N N . SER A 1 115 ? -1.965 -4.065 -1.473 1.00 71.75 115 SER A N 1
ATOM 969 C CA . SER A 1 115 ? -1.198 -5.308 -1.495 1.00 71.75 115 SER A CA 1
ATOM 970 C C . SER A 1 115 ? -1.141 -5.860 -2.922 1.00 71.75 115 SER A C 1
ATOM 972 O O . SER A 1 115 ? -1.750 -6.880 -3.243 1.00 71.75 115 SER A O 1
ATOM 974 N N . ILE A 1 116 ? -0.412 -5.181 -3.811 1.00 62.53 116 ILE A N 1
ATOM 975 C CA . ILE A 1 116 ? -0.184 -5.681 -5.170 1.00 62.53 116 ILE A CA 1
ATOM 976 C C . ILE A 1 116 ? 0.745 -6.893 -5.074 1.00 62.53 116 ILE A C 1
ATOM 978 O O . ILE A 1 116 ? 1.953 -6.771 -4.860 1.00 62.53 116 ILE A O 1
ATOM 982 N N . ALA A 1 117 ? 0.182 -8.089 -5.240 1.00 47.50 117 ALA A N 1
ATOM 983 C CA . ALA A 1 117 ? 0.967 -9.292 -5.446 1.00 47.50 117 ALA A CA 1
ATOM 984 C C . ALA A 1 117 ? 1.616 -9.210 -6.833 1.00 47.50 117 ALA A C 1
ATOM 986 O O . ALA A 1 117 ? 1.015 -9.591 -7.836 1.00 47.50 117 ALA A O 1
ATOM 987 N N . PHE A 1 118 ? 2.852 -8.710 -6.904 1.00 42.03 118 PHE A N 1
ATOM 988 C CA . PHE A 1 118 ? 3.673 -8.921 -8.092 1.00 42.03 118 PHE A CA 1
ATOM 989 C C . PHE A 1 118 ? 3.792 -10.436 -8.323 1.00 42.03 118 PHE A C 1
ATOM 991 O O . PHE A 1 118 ? 4.188 -11.159 -7.397 1.00 42.03 118 PHE A O 1
ATOM 998 N N . PRO A 1 119 ? 3.453 -10.948 -9.520 1.00 35.66 119 PRO A N 1
ATOM 999 C CA . PRO A 1 119 ? 3.637 -12.353 -9.823 1.00 35.66 119 PRO A CA 1
ATOM 1000 C C . PRO A 1 119 ? 5.111 -12.725 -9.619 1.00 35.66 119 PRO A C 1
ATOM 1002 O O . PRO A 1 119 ? 6.010 -12.195 -10.267 1.00 35.66 119 PRO A O 1
ATOM 1005 N N . ARG A 1 120 ? 5.354 -13.621 -8.658 1.00 35.53 120 ARG A N 1
ATOM 1006 C CA . ARG A 1 120 ? 6.660 -14.008 -8.086 1.00 35.53 120 ARG A CA 1
ATOM 1007 C C . ARG A 1 120 ? 7.671 -14.635 -9.067 1.00 35.53 120 ARG A C 1
ATOM 1009 O O . ARG A 1 120 ? 8.671 -15.188 -8.620 1.00 35.53 120 ARG A O 1
ATOM 1016 N N . HIS A 1 121 ? 7.439 -14.610 -10.377 1.00 40.78 121 HIS A N 1
ATOM 1017 C CA . HIS A 1 121 ? 8.177 -15.451 -11.327 1.00 40.78 121 HIS A CA 1
ATOM 1018 C C . HIS A 1 121 ? 9.614 -14.990 -11.625 1.00 40.78 121 HIS A C 1
ATOM 1020 O O . HIS A 1 121 ? 10.337 -15.731 -12.282 1.00 40.78 121 HIS A O 1
ATOM 1026 N N . THR A 1 122 ? 10.053 -13.809 -11.171 1.00 42.97 122 THR A N 1
ATOM 1027 C CA . THR A 1 122 ? 11.403 -13.295 -11.493 1.00 42.97 122 THR A CA 1
ATOM 1028 C C . THR A 1 122 ? 12.241 -12.825 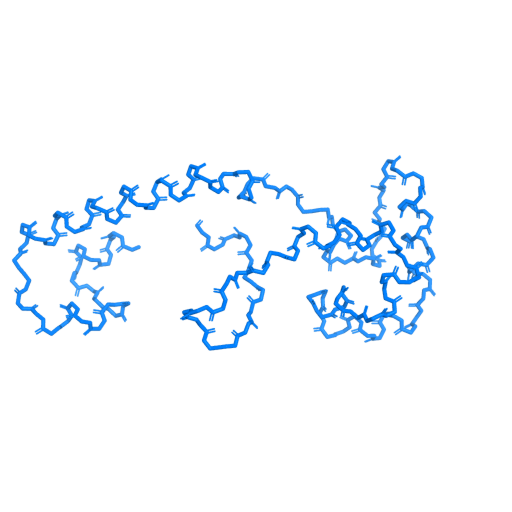-10.303 1.00 42.97 122 THR A C 1
ATOM 1030 O O . THR A 1 122 ? 13.393 -12.456 -10.504 1.00 42.97 122 THR A O 1
ATOM 1033 N N . LEU A 1 123 ? 11.747 -12.893 -9.062 1.00 39.38 123 LEU A N 1
ATOM 1034 C CA . LEU A 1 123 ? 12.513 -12.490 -7.875 1.00 39.38 123 LEU A CA 1
ATOM 1035 C C . LEU A 1 123 ? 12.267 -13.472 -6.726 1.00 39.38 123 LEU A C 1
ATOM 1037 O O . LEU A 1 123 ? 11.182 -13.552 -6.148 1.00 39.38 123 LEU A O 1
ATOM 1041 N N . SER A 1 124 ? 13.297 -14.247 -6.389 1.00 35.09 124 SER A N 1
ATOM 1042 C CA . SER A 1 124 ? 13.307 -15.085 -5.197 1.00 35.09 124 SER A CA 1
ATOM 1043 C C . SER A 1 124 ? 13.154 -14.205 -3.951 1.00 35.09 124 SER A C 1
ATOM 1045 O O . SER A 1 124 ? 14.075 -13.467 -3.609 1.00 35.09 124 SER A O 1
ATOM 1047 N N . LYS A 1 125 ? 12.022 -14.384 -3.256 1.00 38.41 125 LYS A N 1
ATOM 1048 C CA . LYS A 1 125 ? 11.572 -13.747 -1.999 1.00 38.41 125 LYS A CA 1
ATOM 1049 C C . LYS A 1 125 ? 10.818 -12.427 -2.209 1.00 38.41 125 LYS A C 1
ATOM 1051 O O . LYS A 1 125 ? 11.343 -11.452 -2.727 1.00 38.41 125 LYS A O 1
ATOM 1056 N N . GLY A 1 126 ? 9.546 -12.443 -1.798 1.00 35.75 126 GLY A N 1
ATOM 1057 C CA . GLY A 1 126 ? 8.626 -11.315 -1.918 1.00 35.75 126 GLY A CA 1
ATOM 1058 C C . GLY A 1 126 ? 9.065 -10.142 -1.050 1.00 35.75 126 GLY A C 1
ATOM 1059 O O . GLY A 1 126 ? 9.289 -10.307 0.146 1.00 35.75 126 GLY A O 1
ATOM 1060 N N . VAL A 1 127 ? 9.167 -8.979 -1.679 1.00 40.34 127 VAL A N 1
ATOM 1061 C CA . VAL A 1 127 ? 9.425 -7.687 -1.050 1.00 40.34 127 VAL A CA 1
ATOM 1062 C C . VAL A 1 127 ? 8.313 -6.758 -1.518 1.00 40.34 127 VAL A C 1
ATOM 1064 O O . VAL A 1 127 ? 8.017 -6.706 -2.711 1.00 40.34 127 VAL A O 1
ATOM 1067 N N . LEU A 1 128 ? 7.681 -6.050 -0.587 1.00 42.59 128 LEU A N 1
ATOM 1068 C CA . LEU A 1 128 ? 6.817 -4.923 -0.918 1.00 42.59 128 LEU A CA 1
ATOM 1069 C C . LEU A 1 128 ? 7.724 -3.779 -1.369 1.00 42.59 128 LEU A C 1
ATOM 1071 O O . LEU A 1 128 ? 8.491 -3.226 -0.580 1.00 42.59 128 LEU A O 1
ATOM 1075 N N . VAL A 1 129 ? 7.697 -3.506 -2.671 1.00 43.53 129 VAL A N 1
ATOM 1076 C CA . VAL A 1 129 ? 8.476 -2.433 -3.285 1.00 43.53 129 VAL A CA 1
ATOM 1077 C C . VAL A 1 129 ? 7.698 -1.128 -3.097 1.00 43.53 129 VAL A C 1
ATOM 1079 O O . VAL A 1 129 ? 6.502 -1.104 -3.389 1.00 43.53 129 VAL A O 1
ATOM 1082 N N . PRO A 1 130 ? 8.333 -0.043 -2.622 1.00 38.28 130 PRO A N 1
ATOM 1083 C CA . PRO A 1 130 ? 7.713 1.275 -2.627 1.00 38.28 130 PRO A CA 1
ATOM 1084 C C . PRO A 1 130 ? 7.283 1.652 -4.050 1.00 38.28 130 PRO A C 1
ATOM 1086 O O . PRO A 1 130 ? 8.063 1.497 -4.990 1.00 38.28 130 PRO A O 1
ATOM 1089 N N . LEU A 1 131 ? 6.080 2.212 -4.206 1.00 43.22 131 LEU A N 1
ATOM 1090 C CA . LEU A 1 131 ? 5.569 2.729 -5.489 1.00 43.22 131 LEU A CA 1
ATOM 1091 C C . LEU A 1 131 ? 6.460 3.831 -6.104 1.00 43.22 131 LEU A C 1
ATOM 1093 O O . LEU A 1 131 ? 6.291 4.187 -7.263 1.00 43.22 131 LEU A O 1
ATOM 1097 N N . GLN A 1 132 ? 7.434 4.342 -5.347 1.00 31.72 132 GLN A N 1
ATOM 1098 C CA . GLN A 1 132 ? 8.373 5.386 -5.760 1.00 31.72 132 GLN A CA 1
ATOM 1099 C C . GLN A 1 132 ? 9.581 4.886 -6.574 1.00 31.72 132 GLN A C 1
ATOM 1101 O O . GLN A 1 132 ? 10.403 5.706 -6.975 1.00 31.72 132 GLN A O 1
ATOM 1106 N N . THR A 1 133 ? 9.718 3.579 -6.824 1.00 36.94 133 THR A N 1
ATOM 1107 C CA . THR A 1 133 ? 10.908 3.021 -7.506 1.00 36.94 133 THR A CA 1
ATOM 1108 C C . THR A 1 133 ? 10.660 2.597 -8.965 1.00 36.94 133 THR A C 1
ATOM 1110 O O . THR A 1 133 ? 11.461 1.845 -9.520 1.00 36.94 133 THR A O 1
ATOM 1113 N N . PHE A 1 134 ? 9.586 3.075 -9.606 1.00 40.78 134 PHE A N 1
ATOM 1114 C CA . PHE A 1 134 ? 9.325 2.877 -11.043 1.00 40.78 134 PHE A CA 1
ATOM 1115 C C . PHE A 1 134 ? 9.611 4.132 -11.881 1.00 40.78 134 PHE A C 1
ATOM 1117 O O . PHE A 1 134 ? 9.233 5.249 -11.462 1.00 40.78 134 PHE A O 1
#

Foldseek 3Di:
DLVCLVVVNCPVPPPSVVDPDDVVNSVVVSVVVVVVVVVVCVVCVCVLPDDDQPCLQPLLDDGDDPDPLQVVLSVVCNPDPVLVVVCVVGSLVSLVDPVCCVSRVPVNVVSVVLVPPDPCPPDDDDDSDPSPPD